Protein AF-A0A2R6LS80-F1 (afdb_monomer_lite)

Radius of gyration: 14.91 Å; chains: 1; bounding box: 40×37×37 Å

pLDDT: mean 74.29, std 16.46, range [33.25, 95.12]

Secondary structure (DSSP, 8-state):
----B--S-HHHHHHTTSSBPTT-EEEEEE-TTS-HHHHHHHHHHHS-EEEEESSS-HHHHHHHHHT-SS-----EEEE--TT--HHHHHHHHHT--TT-EEEEE--S---SSS-EEE--------TTPPP--EEEEEESSSEEEE------

Structure (mmCIF, N/CA/C/O backbone):
data_AF-A0A2R6LS80-F1
#
_entry.id   AF-A0A2R6LS80-F1
#
loop_
_atom_site.group_PDB
_atom_site.id
_atom_site.type_symbol
_atom_site.label_atom_id
_atom_site.label_alt_id
_atom_site.label_comp_id
_atom_site.label_asym_id
_atom_site.label_entity_id
_atom_site.label_seq_id
_atom_site.pdbx_PDB_ins_code
_atom_site.Cartn_x
_atom_site.Cartn_y
_atom_site.Cartn_z
_atom_site.occupancy
_atom_site.B_iso_or_equiv
_atom_site.auth_seq_id
_atom_site.auth_comp_id
_atom_site.auth_asym_id
_atom_site.auth_atom_id
_atom_site.pdbx_PDB_model_num
ATOM 1 N N . MET A 1 1 ? -14.817 -3.090 20.595 1.00 43.75 1 MET A N 1
ATOM 2 C CA . MET A 1 1 ? -14.578 -2.118 19.511 1.00 43.75 1 MET A CA 1
ATOM 3 C C . MET A 1 1 ? -13.451 -2.713 18.707 1.00 43.75 1 MET A C 1
ATOM 5 O O . MET A 1 1 ? -12.434 -3.028 19.305 1.00 43.75 1 MET A O 1
ATOM 9 N N . SER A 1 2 ? -13.687 -3.069 17.450 1.00 52.91 2 SER A N 1
ATOM 10 C CA . SER A 1 2 ? -12.641 -3.707 16.654 1.00 52.91 2 SER A CA 1
ATOM 11 C C . SER A 1 2 ? -11.585 -2.653 16.344 1.00 52.91 2 SER A C 1
ATOM 13 O O . SER A 1 2 ? -11.933 -1.650 15.729 1.00 52.91 2 SER A O 1
ATOM 15 N N . ASP A 1 3 ? -10.342 -2.875 16.778 1.00 76.44 3 ASP A N 1
ATOM 16 C CA . ASP A 1 3 ? -9.150 -2.057 16.482 1.00 76.44 3 ASP A CA 1
ATOM 17 C C . ASP A 1 3 ? -8.799 -2.092 14.978 1.00 76.44 3 ASP A C 1
ATOM 19 O O . ASP A 1 3 ? -7.657 -2.317 14.607 1.00 76.44 3 ASP A O 1
ATOM 23 N N . ARG A 1 4 ? -9.777 -1.972 14.073 1.00 82.88 4 ARG A N 1
ATOM 24 C CA . ARG A 1 4 ? -9.552 -2.035 12.628 1.00 82.88 4 ARG A CA 1
ATOM 25 C C . ARG A 1 4 ? -8.901 -0.751 12.148 1.00 82.88 4 ARG A C 1
ATOM 27 O O . ARG A 1 4 ? -9.248 0.352 12.561 1.00 82.88 4 ARG A O 1
ATOM 34 N N . LEU A 1 5 ? -7.958 -0.935 11.245 1.00 84.69 5 LEU A N 1
ATOM 35 C CA . LEU A 1 5 ? -7.203 0.114 10.611 1.00 84.69 5 LEU A CA 1
ATOM 36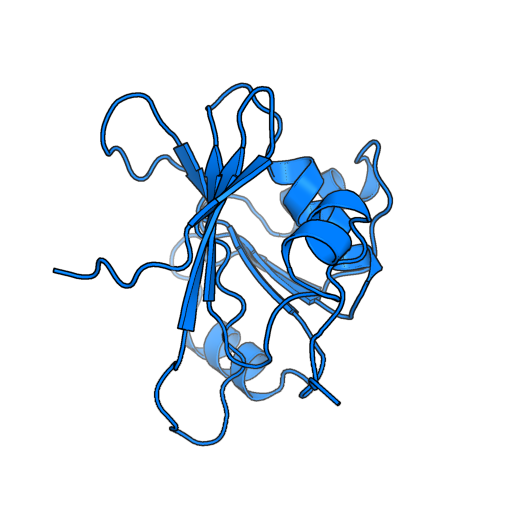 C C . LEU A 1 5 ? -7.917 0.507 9.311 1.00 84.69 5 LEU A C 1
ATOM 38 O O . LEU A 1 5 ? -7.840 -0.269 8.356 1.00 84.69 5 LEU A O 1
ATOM 42 N N . PRO A 1 6 ? -8.577 1.683 9.224 1.00 88.06 6 PRO A N 1
ATOM 43 C CA . PRO A 1 6 ? -9.141 2.163 7.964 1.00 88.06 6 PRO A CA 1
ATOM 44 C C . PRO A 1 6 ? -8.098 2.161 6.852 1.00 88.06 6 PRO A C 1
ATOM 46 O O . PRO A 1 6 ? -6.918 2.438 7.096 1.00 88.06 6 PRO A O 1
ATOM 49 N N . THR A 1 7 ? -8.549 1.815 5.657 1.00 86.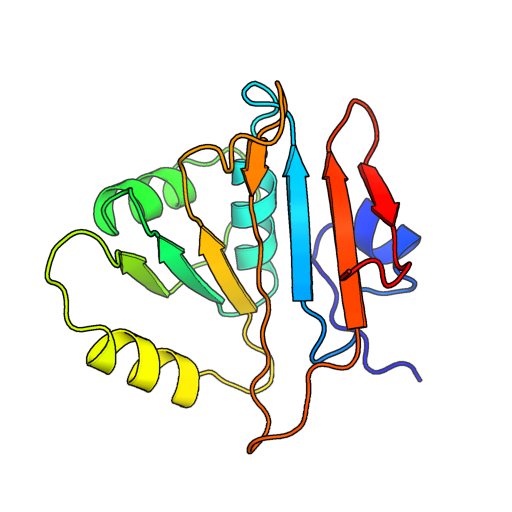00 7 THR A N 1
ATOM 50 C CA . THR A 1 7 ? -7.769 1.814 4.419 1.00 86.00 7 THR A CA 1
ATOM 51 C C . THR A 1 7 ? -7.728 3.203 3.794 1.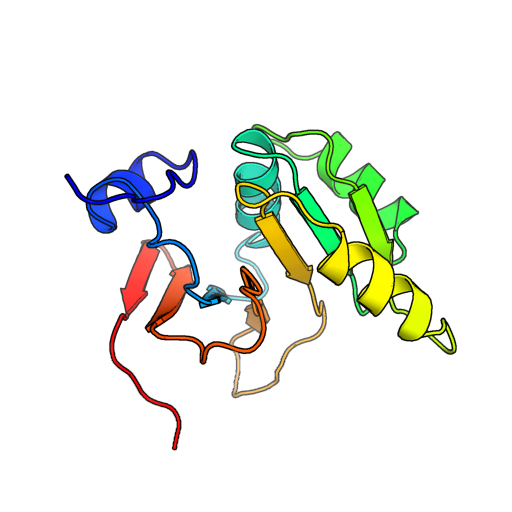00 86.00 7 THR A C 1
ATOM 53 O O . THR A 1 7 ? -6.757 3.522 3.118 1.00 86.00 7 THR A O 1
ATOM 56 N N . GLY A 1 8 ? -8.737 4.039 4.073 1.00 86.44 8 GLY A N 1
ATOM 57 C CA . GLY A 1 8 ? -8.961 5.328 3.410 1.00 86.44 8 GLY A CA 1
ATOM 58 C C . GLY A 1 8 ? -9.774 5.213 2.126 1.00 86.44 8 GLY A C 1
ATOM 59 O O . GLY A 1 8 ? -10.145 6.230 1.554 1.00 86.44 8 GLY A O 1
ATOM 60 N N . ILE A 1 9 ? -10.106 3.987 1.718 1.00 86.62 9 ILE A N 1
ATOM 61 C CA . ILE A 1 9 ? -10.936 3.702 0.557 1.00 86.62 9 ILE A CA 1
ATOM 62 C C . ILE A 1 9 ? -12.321 3.313 1.076 1.00 86.62 9 ILE A C 1
ATOM 64 O O . ILE A 1 9 ? -12.527 2.213 1.594 1.00 86.62 9 ILE A O 1
ATOM 68 N N . ASP A 1 10 ? -13.295 4.211 0.920 1.00 87.50 10 ASP A N 1
ATOM 69 C CA . ASP A 1 10 ? -14.636 4.080 1.509 1.00 87.50 10 ASP A CA 1
ATOM 70 C C . ASP A 1 10 ? -15.309 2.733 1.213 1.00 87.50 10 ASP A C 1
ATOM 72 O O . ASP A 1 10 ? -15.972 2.147 2.076 1.00 87.50 10 ASP A O 1
ATOM 76 N N . VAL A 1 11 ? -15.161 2.226 -0.015 1.00 86.38 11 VAL A N 1
ATOM 77 C CA . VAL A 1 11 ? -15.785 0.959 -0.412 1.00 86.38 11 VAL A CA 1
ATOM 78 C C . VAL A 1 1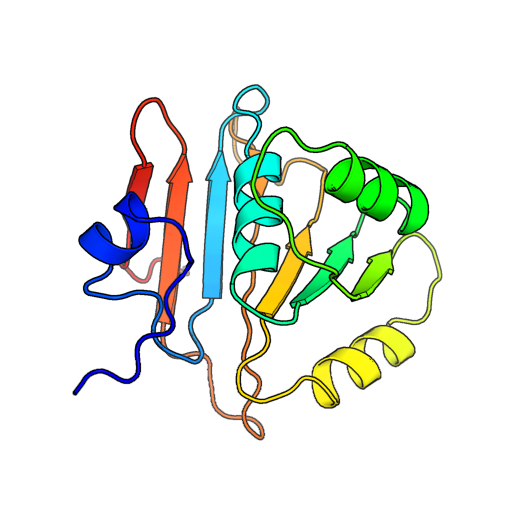1 ? -15.161 -0.229 0.323 1.00 86.38 11 VAL A C 1
ATOM 80 O O . VAL A 1 11 ? -15.888 -1.124 0.759 1.00 86.38 11 VAL A O 1
ATOM 83 N N . LEU A 1 12 ? -13.842 -0.215 0.533 1.00 85.06 12 LEU A N 1
ATOM 84 C CA . LEU A 1 12 ? -13.142 -1.250 1.288 1.00 85.06 12 LEU A CA 1
ATOM 85 C C . LEU A 1 12 ? -13.485 -1.182 2.757 1.00 85.06 12 LEU A C 1
ATOM 87 O O . LEU A 1 12 ? -13.788 -2.209 3.350 1.00 85.06 12 LEU A O 1
ATOM 91 N N . ASP A 1 13 ? -13.471 0.012 3.344 1.00 88.38 13 ASP A N 1
ATOM 92 C CA . ASP A 1 13 ? -13.754 0.166 4.765 1.00 88.38 13 ASP A CA 1
ATOM 93 C C . ASP A 1 13 ? -15.184 -0.284 5.077 1.00 88.38 13 ASP A C 1
ATOM 95 O O . ASP A 1 13 ? -15.418 -0.935 6.095 1.00 88.38 13 ASP A O 1
ATOM 99 N N . ARG A 1 14 ? -16.136 -0.074 4.162 1.00 89.31 14 ARG A N 1
ATOM 100 C CA . ARG A 1 14 ? -17.481 -0.660 4.268 1.00 89.31 14 ARG A CA 1
ATOM 101 C C . ARG A 1 14 ? -17.466 -2.185 4.181 1.00 89.31 14 ARG A C 1
ATOM 103 O O . ARG A 1 14 ? -18.080 -2.831 5.030 1.00 89.31 14 ARG A O 1
ATOM 110 N N . LYS A 1 15 ? -16.771 -2.764 3.193 1.00 87.25 15 LYS A N 1
ATOM 111 C CA . LYS A 1 15 ? -16.692 -4.227 3.008 1.00 87.25 15 LYS A CA 1
ATOM 112 C C . LYS A 1 15 ? -15.901 -4.932 4.124 1.00 87.25 15 LYS A C 1
ATOM 114 O O . LYS A 1 15 ? -16.191 -6.079 4.439 1.00 87.25 15 LYS A O 1
ATOM 119 N N . LEU A 1 16 ? -14.957 -4.241 4.762 1.00 86.31 16 LEU A N 1
ATOM 120 C CA . LEU A 1 16 ? -14.083 -4.747 5.826 1.00 86.31 16 LEU A CA 1
ATOM 121 C C . LEU A 1 16 ? -14.529 -4.318 7.233 1.00 86.31 16 LEU A C 1
ATOM 123 O O . LEU A 1 16 ? -13.746 -4.406 8.178 1.00 86.31 16 LEU A O 1
ATOM 127 N N . ASN A 1 17 ? -15.767 -3.845 7.406 1.00 88.19 17 ASN A N 1
ATOM 128 C CA . ASN A 1 17 ? -16.317 -3.442 8.707 1.00 88.19 17 ASN A CA 1
ATOM 129 C C . ASN A 1 17 ? -15.455 -2.402 9.460 1.00 88.19 17 ASN A C 1
ATOM 131 O O . ASN A 1 17 ? -15.256 -2.512 10.671 1.00 88.19 17 ASN A O 1
ATOM 135 N N . GLY A 1 18 ? -14.952 -1.393 8.752 1.00 87.31 18 GLY A N 1
ATOM 136 C CA . GLY A 1 18 ? -14.140 -0.294 9.286 1.00 87.31 18 GLY A CA 1
ATOM 137 C C . GLY A 1 18 ? -12.639 -0.412 9.011 1.00 87.31 18 GLY A C 1
ATOM 138 O O . GLY A 1 18 ? -11.874 0.381 9.551 1.00 87.31 18 GLY A O 1
ATOM 139 N N . GLY A 1 19 ? -12.216 -1.392 8.206 1.00 87.69 19 GLY A N 1
ATOM 140 C CA . GLY A 1 19 ? -10.844 -1.507 7.710 1.00 87.69 19 GLY A CA 1
ATOM 141 C C . GLY A 1 19 ? -10.154 -2.826 8.057 1.00 87.69 19 GLY A C 1
ATOM 142 O O . GLY A 1 19 ? -10.780 -3.812 8.452 1.00 87.69 19 GLY A O 1
ATOM 143 N N . ILE A 1 20 ? -8.837 -2.858 7.903 1.00 84.19 20 ILE A N 1
ATOM 144 C CA . ILE A 1 20 ? -8.020 -4.068 8.014 1.00 84.19 20 ILE A CA 1
ATOM 145 C C . ILE A 1 20 ? -7.681 -4.346 9.489 1.00 84.19 20 ILE A C 1
ATOM 147 O O . ILE A 1 20 ? -7.253 -3.436 10.200 1.00 84.19 20 ILE A O 1
ATOM 151 N N . PRO A 1 21 ? -7.831 -5.582 9.998 1.00 81.75 21 PRO A N 1
ATOM 152 C CA . PRO A 1 21 ? -7.349 -5.925 11.332 1.00 81.75 21 PRO A CA 1
ATOM 153 C C . PRO A 1 21 ? -5.821 -5.735 11.437 1.00 81.75 21 PRO A C 1
ATOM 155 O O . PRO A 1 21 ? -5.092 -6.174 10.543 1.00 81.75 21 PRO A O 1
ATOM 158 N N . PRO A 1 22 ? -5.298 -5.132 12.517 1.00 77.12 22 PRO A N 1
ATOM 159 C CA . PRO A 1 22 ? -3.864 -4.991 12.729 1.00 77.12 22 PRO A CA 1
ATOM 160 C C . PRO A 1 22 ? -3.161 -6.349 12.669 1.00 77.12 22 PRO A C 1
ATOM 162 O O . PRO A 1 22 ? -3.597 -7.301 13.312 1.00 77.12 22 PRO A O 1
ATOM 165 N N . GLY A 1 23 ? -2.052 -6.429 11.931 1.00 72.69 23 GLY A N 1
ATOM 166 C CA . GLY A 1 23 ? -1.294 -7.676 11.762 1.00 72.69 23 GLY A CA 1
ATOM 167 C C . GLY A 1 23 ? -1.752 -8.566 10.604 1.00 72.69 23 GLY A C 1
ATOM 168 O O . GLY A 1 23 ? -1.154 -9.624 10.412 1.00 72.69 23 GLY A O 1
ATOM 169 N N . SER A 1 24 ? -2.752 -8.142 9.825 1.00 75.25 24 SER A N 1
ATOM 170 C CA . SER A 1 24 ? -3.162 -8.855 8.608 1.00 75.25 24 SER A CA 1
ATOM 171 C C . SER A 1 24 ? -2.170 -8.651 7.461 1.00 75.25 24 SER A C 1
ATOM 173 O O . SER A 1 24 ? -1.611 -7.567 7.305 1.00 75.25 24 SER A O 1
ATOM 175 N N . ILE A 1 25 ? -2.013 -9.661 6.607 1.00 76.94 25 ILE A N 1
ATOM 176 C CA . ILE A 1 25 ? -1.437 -9.502 5.260 1.00 76.94 25 ILE A CA 1
ATOM 177 C C . ILE A 1 25 ? -2.591 -9.306 4.289 1.00 76.94 25 ILE A C 1
ATOM 179 O O . ILE A 1 25 ? -3.601 -9.996 4.417 1.00 76.94 25 ILE A O 1
ATOM 183 N N . VAL A 1 26 ? -2.443 -8.412 3.312 1.00 79.69 26 VAL A N 1
ATOM 184 C CA . VAL A 1 26 ? -3.509 -8.133 2.350 1.00 79.69 26 VAL A CA 1
ATOM 185 C C . VAL A 1 26 ? -3.014 -8.271 0.920 1.00 79.69 26 VAL A C 1
ATOM 187 O O . VAL A 1 26 ? -2.569 -7.285 0.365 1.00 79.69 26 VAL A O 1
ATOM 190 N N . ALA A 1 27 ? -3.102 -9.442 0.297 1.00 80.31 27 ALA A N 1
ATOM 191 C CA . ALA A 1 27 ? -2.672 -9.602 -1.094 1.00 80.31 27 ALA A CA 1
ATOM 192 C C . ALA A 1 27 ? -3.648 -8.901 -2.058 1.00 80.31 27 ALA A C 1
ATOM 194 O O . ALA A 1 27 ? -4.849 -9.144 -1.987 1.00 80.31 27 ALA A O 1
ATOM 195 N N . LEU A 1 28 ? -3.152 -8.063 -2.973 1.00 79.75 28 LEU A N 1
ATOM 196 C CA . LEU A 1 28 ? -3.945 -7.335 -3.968 1.00 79.75 28 LEU A CA 1
ATOM 197 C C . LEU A 1 28 ? -3.784 -7.974 -5.356 1.00 79.75 28 LEU A C 1
ATOM 199 O O . LEU A 1 28 ? -2.806 -7.770 -6.061 1.00 79.75 28 LEU A O 1
ATOM 203 N N . CYS A 1 29 ? -4.756 -8.752 -5.795 1.00 77.56 29 CYS A N 1
ATOM 204 C CA . CYS A 1 29 ? -4.686 -9.479 -7.060 1.00 77.56 29 CYS A CA 1
ATOM 205 C C . CYS A 1 29 ? -5.472 -8.726 -8.127 1.00 77.56 29 CYS A C 1
ATOM 207 O O . CYS A 1 29 ? -6.641 -8.417 -7.912 1.00 77.56 29 CYS A O 1
ATOM 209 N N . ALA A 1 30 ? -4.872 -8.449 -9.280 1.00 75.69 30 ALA A N 1
ATOM 210 C CA . ALA A 1 30 ? -5.483 -7.588 -10.282 1.00 75.69 30 ALA A CA 1
ATOM 211 C C . ALA A 1 30 ? -5.095 -7.982 -11.715 1.00 75.69 30 ALA A C 1
ATOM 213 O O . ALA A 1 30 ? -4.149 -8.727 -11.951 1.00 75.69 30 ALA A O 1
ATOM 214 N N . GLN A 1 31 ? -5.832 -7.509 -12.712 1.00 69.25 31 GLN A N 1
ATOM 215 C CA . GLN A 1 31 ? -5.447 -7.742 -14.107 1.00 69.25 31 GLN A CA 1
ATOM 216 C C . GLN A 1 31 ? -4.328 -6.773 -14.529 1.00 69.25 31 GLN A C 1
ATOM 218 O O . GLN A 1 31 ? -4.283 -5.653 -14.021 1.00 69.25 31 GLN A O 1
ATOM 223 N N . PRO A 1 32 ? -3.468 -7.129 -15.507 1.00 64.56 32 PRO A N 1
ATOM 224 C CA . PRO A 1 32 ? -2.373 -6.257 -15.951 1.00 64.56 32 PRO A CA 1
ATOM 225 C C . PRO A 1 32 ? -2.799 -4.837 -16.325 1.00 64.56 32 PRO A C 1
ATOM 227 O O . PRO A 1 32 ? -2.073 -3.874 -16.103 1.00 64.56 32 PRO A O 1
ATOM 230 N N . ALA A 1 33 ? -3.996 -4.714 -16.894 1.00 66.75 33 ALA A N 1
ATOM 231 C CA . ALA A 1 33 ? -4.531 -3.460 -17.399 1.00 66.75 33 ALA A CA 1
ATOM 232 C C . ALA A 1 33 ? -5.313 -2.643 -16.352 1.00 66.75 33 ALA A C 1
ATOM 234 O O . ALA A 1 33 ? -5.772 -1.549 -16.669 1.00 66.75 33 ALA A O 1
ATOM 235 N N . SER A 1 34 ? -5.501 -3.140 -15.124 1.00 66.88 34 SER A N 1
ATOM 236 C CA . SER A 1 34 ? -6.488 -2.583 -14.186 1.00 66.88 34 SER A CA 1
ATOM 237 C C . SER A 1 34 ? -5.989 -1.405 -13.337 1.00 66.88 34 SER A C 1
ATOM 239 O O . SER A 1 34 ? -6.649 -1.057 -12.362 1.00 66.88 34 SER A O 1
ATOM 241 N N . GLN A 1 35 ? -4.824 -0.819 -13.648 1.00 77.12 35 GLN A N 1
ATOM 242 C CA . GLN A 1 35 ? -4.202 0.280 -12.882 1.00 77.12 35 GLN A CA 1
ATOM 243 C C . GLN A 1 35 ? -4.203 0.052 -11.354 1.00 77.12 35 GLN A C 1
ATOM 245 O O . GLN A 1 35 ? -4.399 0.973 -10.564 1.00 77.12 35 GLN A O 1
ATOM 250 N N . ALA A 1 36 ? -3.972 -1.191 -10.919 1.00 78.25 36 ALA A N 1
ATOM 251 C CA . ALA A 1 36 ? -4.025 -1.583 -9.507 1.00 78.25 36 ALA A CA 1
ATOM 252 C C . ALA A 1 36 ? -3.027 -0.828 -8.613 1.00 78.25 36 ALA A C 1
ATOM 254 O O . ALA A 1 36 ? -3.192 -0.770 -7.398 1.00 78.25 36 ALA A O 1
ATOM 255 N N . GLU A 1 37 ? -1.994 -0.237 -9.207 1.00 80.06 37 GLU A N 1
ATOM 256 C CA . GLU A 1 37 ? -1.028 0.609 -8.511 1.00 80.06 37 GLU A CA 1
ATOM 257 C C . GLU A 1 37 ? -1.651 1.885 -7.932 1.00 80.06 37 GLU A C 1
ATOM 259 O O . GLU A 1 37 ? -1.272 2.271 -6.830 1.00 80.06 37 GLU A O 1
ATOM 264 N N . LEU A 1 38 ? -2.679 2.469 -8.568 1.00 86.19 38 LEU A N 1
ATOM 265 C CA . LEU A 1 38 ? -3.390 3.628 -8.009 1.00 86.19 38 LEU A CA 1
ATOM 266 C C . LEU A 1 38 ? -4.003 3.303 -6.645 1.00 86.19 38 LEU A C 1
ATOM 268 O O . LEU A 1 38 ? -3.960 4.112 -5.725 1.00 86.19 38 LEU A O 1
ATOM 272 N N . PHE A 1 39 ? -4.501 2.082 -6.485 1.00 85.00 39 PHE A N 1
ATOM 273 C CA . PHE A 1 39 ? -5.036 1.613 -5.217 1.00 85.00 39 PHE A CA 1
ATOM 274 C C . PHE A 1 39 ? -3.947 1.503 -4.141 1.00 85.00 39 PHE A C 1
ATOM 276 O O . PHE A 1 39 ? -4.163 1.890 -2.995 1.00 85.00 39 PHE A O 1
ATOM 283 N N . LEU A 1 40 ? -2.752 1.015 -4.500 1.00 85.81 40 LEU A N 1
ATOM 284 C CA . LEU A 1 40 ? -1.606 0.973 -3.584 1.00 85.81 40 LEU A CA 1
ATOM 285 C C . LEU A 1 40 ? -1.159 2.380 -3.180 1.00 85.81 40 LEU A C 1
ATOM 287 O O . LEU A 1 40 ? -0.814 2.601 -2.020 1.00 85.81 40 LEU A O 1
ATOM 291 N N . TYR A 1 41 ? -1.184 3.326 -4.118 1.00 90.31 41 TYR A N 1
ATOM 292 C CA . TYR A 1 41 ? -0.827 4.718 -3.861 1.00 90.31 41 TYR A CA 1
ATOM 293 C C . TYR A 1 41 ? -1.850 5.394 -2.951 1.00 90.31 41 TYR A C 1
ATOM 295 O O . TYR A 1 41 ? -1.460 6.115 -2.035 1.00 90.31 41 TYR A O 1
ATOM 303 N N . GLU A 1 42 ? -3.136 5.091 -3.109 1.00 90.19 42 GLU A N 1
ATOM 304 C CA . GLU A 1 42 ? -4.189 5.649 -2.263 1.00 90.19 42 GLU A CA 1
ATOM 305 C C . GLU A 1 42 ? -4.064 5.224 -0.794 1.00 90.19 42 GLU A C 1
ATOM 307 O O . GLU A 1 42 ? -4.196 6.043 0.117 1.00 90.19 42 GLU A O 1
ATOM 312 N N . LEU A 1 43 ? -3.661 3.974 -0.538 1.00 88.31 43 LEU A N 1
ATOM 313 C CA . LEU A 1 43 ? -3.385 3.492 0.822 1.00 88.31 43 LEU A CA 1
ATOM 314 C C . LEU A 1 43 ? -2.288 4.298 1.542 1.00 88.31 43 LEU A C 1
ATOM 316 O O . LEU A 1 43 ? -2.237 4.300 2.778 1.00 88.31 43 LEU A O 1
ATOM 320 N N . THR A 1 44 ? -1.409 4.981 0.798 1.00 91.19 44 THR A N 1
ATOM 321 C CA . THR A 1 44 ? -0.352 5.823 1.379 1.00 91.19 44 THR A CA 1
ATOM 322 C C . THR A 1 44 ? -0.894 7.117 1.987 1.00 91.19 44 THR A C 1
ATOM 324 O O . THR A 1 44 ? -0.275 7.647 2.908 1.00 91.19 44 THR A O 1
ATOM 327 N N . ALA A 1 45 ? -2.058 7.604 1.539 1.00 91.81 45 ALA A N 1
ATOM 328 C CA . ALA A 1 45 ? -2.667 8.829 2.061 1.00 91.81 45 ALA A CA 1
ATOM 329 C C . ALA A 1 45 ? -3.178 8.660 3.496 1.00 91.81 45 ALA A C 1
ATOM 331 O O . ALA A 1 45 ? -3.201 9.606 4.282 1.00 91.81 45 ALA A O 1
ATOM 332 N N . THR A 1 46 ? -3.575 7.441 3.854 1.00 88.62 46 THR A N 1
ATOM 333 C CA . THR A 1 46 ? -4.237 7.166 5.131 1.00 88.62 46 THR A CA 1
ATOM 334 C C . THR A 1 46 ? -3.253 7.114 6.289 1.00 88.62 46 THR A C 1
ATOM 336 O O . THR A 1 46 ? -3.590 7.524 7.401 1.00 88.62 46 THR A O 1
ATOM 339 N N . ARG A 1 47 ? -2.045 6.580 6.063 1.00 86.94 47 ARG A N 1
ATOM 340 C CA . ARG A 1 47 ? -1.025 6.392 7.105 1.00 86.94 47 ARG A CA 1
ATOM 341 C C . ARG A 1 47 ? 0.386 6.465 6.547 1.00 86.94 47 ARG A C 1
ATOM 343 O O . ARG A 1 47 ? 0.639 6.079 5.410 1.00 86.94 47 ARG A O 1
ATOM 350 N N . GLY A 1 48 ? 1.330 6.848 7.410 1.00 89.19 48 GLY A N 1
ATOM 351 C CA . GLY A 1 48 ? 2.756 6.779 7.092 1.00 89.19 48 GLY A CA 1
ATOM 352 C C . GLY A 1 48 ? 3.126 5.381 6.597 1.00 89.19 48 GLY A C 1
ATOM 353 O O . GLY A 1 48 ? 2.796 4.388 7.246 1.00 89.19 48 GLY A O 1
ATOM 354 N N . THR A 1 49 ? 3.772 5.310 5.439 1.00 90.75 49 THR A N 1
ATOM 355 C CA . THR A 1 49 ? 3.956 4.062 4.695 1.00 90.75 49 THR A CA 1
ATOM 356 C C . THR A 1 49 ? 5.423 3.880 4.314 1.00 90.75 49 THR A C 1
ATOM 358 O O . THR A 1 49 ? 6.060 4.819 3.841 1.00 90.75 49 THR A O 1
ATOM 361 N N . LEU A 1 50 ? 5.960 2.673 4.505 1.00 91.12 50 LEU A N 1
ATOM 362 C CA . LEU A 1 50 ? 7.189 2.223 3.847 1.00 91.12 50 LEU A CA 1
ATOM 363 C C . LEU A 1 50 ? 6.796 1.461 2.582 1.00 91.12 50 LEU A C 1
ATOM 365 O O . LEU A 1 50 ? 6.115 0.442 2.673 1.00 91.12 50 LEU A O 1
ATOM 369 N N . TYR A 1 51 ? 7.216 1.952 1.422 1.00 90.38 51 TYR A N 1
ATOM 370 C CA . TYR A 1 51 ? 6.938 1.338 0.127 1.00 90.38 51 TYR A CA 1
ATOM 371 C C . TYR A 1 51 ? 8.210 0.667 -0.390 1.00 90.38 51 TYR A C 1
ATOM 373 O O . TYR A 1 51 ? 9.197 1.342 -0.681 1.00 90.38 51 TYR A O 1
ATOM 381 N N . LEU A 1 52 ? 8.200 -0.659 -0.477 1.00 88.38 52 LEU A N 1
ATOM 382 C CA . LEU A 1 52 ? 9.306 -1.463 -0.979 1.00 88.38 52 LEU A CA 1
ATOM 383 C C . LEU A 1 52 ? 9.013 -1.898 -2.409 1.00 88.38 52 LEU A C 1
ATOM 385 O O . LEU A 1 52 ? 8.136 -2.722 -2.630 1.00 88.38 52 LEU A O 1
ATOM 389 N N . SER A 1 53 ? 9.765 -1.374 -3.366 1.00 86.50 53 SER A N 1
ATOM 390 C CA . SER A 1 53 ? 9.692 -1.779 -4.769 1.00 86.50 53 SER A CA 1
ATOM 391 C C . SER A 1 53 ? 10.739 -2.850 -5.060 1.00 86.50 53 SER A C 1
ATOM 393 O O . SER A 1 53 ? 11.900 -2.666 -4.709 1.00 86.50 53 SER A O 1
ATOM 395 N N . LEU A 1 54 ? 10.374 -3.972 -5.681 1.00 81.88 54 LEU A N 1
ATOM 396 C CA . LEU A 1 54 ? 11.345 -5.042 -5.963 1.00 81.88 54 LEU A CA 1
ATOM 397 C C . LEU A 1 54 ? 12.003 -4.914 -7.337 1.00 81.88 54 LEU A C 1
ATOM 399 O O . LEU A 1 54 ? 13.160 -5.301 -7.480 1.00 81.88 54 LEU A O 1
ATOM 403 N N . ASN A 1 55 ? 11.303 -4.322 -8.308 1.00 79.56 55 ASN A N 1
ATOM 404 C CA . ASN A 1 55 ? 11.754 -4.272 -9.703 1.00 79.56 55 ASN A CA 1
ATOM 405 C C . ASN A 1 55 ? 11.921 -2.850 -10.257 1.00 79.56 55 ASN A C 1
ATOM 407 O O . ASN A 1 55 ? 12.660 -2.642 -11.218 1.00 79.56 55 ASN A O 1
ATOM 411 N N . ARG A 1 56 ? 11.263 -1.852 -9.655 1.00 84.25 56 ARG A N 1
ATOM 412 C CA . ARG A 1 56 ? 11.347 -0.439 -10.066 1.00 84.25 56 ARG A CA 1
ATOM 413 C C . ARG A 1 56 ? 12.233 0.340 -9.097 1.00 84.25 56 ARG A C 1
ATOM 415 O O . ARG A 1 56 ? 12.216 0.057 -7.902 1.00 84.25 56 ARG A O 1
ATOM 422 N N . THR A 1 57 ? 12.979 1.330 -9.581 1.00 89.06 57 THR A N 1
ATOM 423 C CA . THR A 1 57 ? 13.799 2.185 -8.706 1.00 89.06 57 THR A CA 1
ATOM 424 C C . THR A 1 57 ? 12.921 3.028 -7.782 1.00 89.06 57 THR A C 1
ATOM 426 O O . THR A 1 57 ? 11.789 3.373 -8.131 1.00 89.06 57 THR A O 1
ATOM 429 N N . GLY A 1 58 ? 13.444 3.400 -6.610 1.00 89.62 58 GLY A N 1
ATOM 430 C CA . GLY A 1 58 ? 12.696 4.219 -5.660 1.00 89.62 58 GLY A CA 1
ATOM 431 C C . GLY A 1 58 ? 12.287 5.568 -6.253 1.00 89.62 58 GLY A C 1
ATOM 432 O O . GLY A 1 58 ? 11.154 5.988 -6.067 1.00 89.62 58 GLY A O 1
ATOM 433 N N . GLU A 1 59 ? 13.166 6.198 -7.039 1.00 91.50 59 GLU A N 1
ATOM 434 C CA . GLU A 1 59 ? 12.880 7.469 -7.722 1.00 91.50 59 GLU A CA 1
ATOM 435 C C . GLU A 1 59 ? 11.720 7.346 -8.720 1.00 91.50 59 GLU A C 1
ATOM 437 O O . GLU A 1 59 ? 10.830 8.195 -8.739 1.00 91.50 59 GLU A O 1
ATOM 442 N N . PHE A 1 60 ? 11.686 6.266 -9.509 1.00 91.38 60 PHE A N 1
ATOM 443 C CA . PHE A 1 60 ? 10.597 6.025 -10.454 1.00 91.38 60 PHE A CA 1
ATOM 444 C C . PHE A 1 60 ? 9.257 5.866 -9.731 1.00 91.38 60 PHE A C 1
ATOM 446 O O . PHE A 1 60 ? 8.250 6.442 -10.146 1.00 91.38 60 PHE A O 1
ATOM 453 N N . VAL A 1 61 ? 9.244 5.094 -8.642 1.00 91.50 61 VAL A N 1
ATOM 454 C CA . VAL A 1 61 ? 8.031 4.857 -7.853 1.00 91.50 61 VAL A CA 1
ATOM 455 C C . VAL A 1 61 ? 7.578 6.130 -7.143 1.00 91.50 61 VAL A C 1
ATOM 457 O O . VAL A 1 61 ? 6.402 6.459 -7.231 1.00 91.50 61 VAL A O 1
ATOM 460 N N . SER A 1 62 ? 8.488 6.888 -6.523 1.00 94.44 62 SER A N 1
ATOM 461 C CA . SER A 1 62 ? 8.169 8.197 -5.935 1.00 94.44 62 SER A CA 1
ATOM 462 C C . SER A 1 62 ? 7.538 9.133 -6.963 1.00 94.44 62 SER A C 1
ATOM 464 O O . SER A 1 62 ? 6.444 9.634 -6.736 1.00 94.44 62 SER A O 1
ATOM 466 N N . ASN A 1 63 ? 8.152 9.275 -8.141 1.00 95.12 63 ASN A N 1
ATOM 467 C CA . ASN A 1 63 ? 7.592 10.105 -9.204 1.00 95.12 63 ASN A CA 1
ATOM 468 C C . ASN A 1 63 ? 6.222 9.591 -9.687 1.00 95.12 63 ASN A C 1
ATOM 470 O O . ASN A 1 63 ? 5.355 10.383 -10.039 1.00 95.12 63 ASN A O 1
ATOM 474 N N . SER A 1 64 ? 5.997 8.275 -9.700 1.00 92.25 64 SER A N 1
ATOM 475 C CA . SER A 1 64 ? 4.695 7.702 -10.071 1.00 92.25 64 SER A CA 1
ATOM 476 C C . SER A 1 64 ? 3.609 8.033 -9.042 1.00 92.25 64 SER A C 1
ATOM 478 O O . SER A 1 64 ? 2.496 8.372 -9.428 1.00 92.25 64 SER A O 1
ATOM 480 N N . ILE A 1 65 ? 3.943 7.993 -7.747 1.00 93.56 65 ILE A N 1
ATOM 481 C CA . ILE A 1 65 ? 3.044 8.366 -6.643 1.00 93.56 65 ILE A CA 1
ATOM 482 C C . ILE A 1 65 ? 2.716 9.865 -6.689 1.00 93.56 65 ILE A C 1
ATOM 484 O O . ILE A 1 65 ? 1.553 10.237 -6.547 1.00 93.56 65 ILE A O 1
ATOM 488 N N . ASP A 1 66 ? 3.714 10.715 -6.939 1.00 94.69 66 ASP A N 1
ATOM 489 C CA . ASP A 1 66 ? 3.548 12.174 -6.995 1.00 94.69 66 ASP A CA 1
ATOM 490 C C . ASP A 1 66 ? 2.661 12.632 -8.165 1.00 94.69 66 ASP A C 1
ATOM 492 O O . ASP A 1 66 ? 1.978 13.652 -8.072 1.00 94.69 66 ASP A O 1
ATOM 496 N N . ASN A 1 67 ? 2.669 11.886 -9.275 1.00 94.44 67 ASN A N 1
ATOM 497 C CA . ASN A 1 67 ? 1.876 12.190 -10.471 1.00 94.44 67 ASN A CA 1
ATOM 498 C C . ASN A 1 67 ? 0.572 11.377 -10.561 1.00 94.44 67 ASN A C 1
ATOM 500 O O . ASN A 1 67 ? -0.121 11.457 -11.576 1.00 94.44 67 ASN A O 1
ATOM 504 N N . ALA A 1 68 ? 0.242 10.576 -9.545 1.00 92.31 68 ALA A N 1
ATOM 505 C CA . ALA A 1 68 ? -0.933 9.718 -9.573 1.00 92.31 68 ALA A CA 1
ATOM 506 C C . ALA A 1 68 ? -2.235 10.533 -9.524 1.00 92.31 68 ALA A C 1
ATOM 508 O O . ALA A 1 68 ? -2.381 11.462 -8.732 1.00 92.31 68 ALA A O 1
ATOM 509 N N . GLU A 1 69 ? -3.236 10.130 -10.309 1.00 91.44 69 GLU A N 1
ATOM 510 C CA . GLU A 1 69 ? -4.579 10.729 -10.291 1.00 91.44 69 GLU A CA 1
ATOM 511 C C . GLU A 1 69 ? -5.448 10.175 -9.135 1.00 91.44 69 GLU A C 1
ATOM 513 O O . GLU A 1 69 ? -6.612 9.826 -9.319 1.00 91.44 69 GLU A O 1
ATOM 518 N N . THR A 1 70 ? -4.881 10.066 -7.928 1.00 89.12 70 THR A N 1
ATOM 519 C CA . THR A 1 70 ? -5.572 9.646 -6.695 1.00 89.12 70 THR A CA 1
ATOM 520 C C . THR A 1 70 ? -5.034 10.409 -5.479 1.00 89.12 70 THR A C 1
ATOM 522 O O . THR A 1 70 ? -4.029 11.111 -5.567 1.00 89.12 70 THR A O 1
ATOM 525 N N . SER A 1 71 ? -5.701 10.301 -4.329 1.00 91.00 71 SER A N 1
ATOM 526 C CA . SER A 1 71 ? -5.197 10.872 -3.079 1.00 91.00 71 SER A CA 1
ATOM 527 C C . SER A 1 71 ? -3.975 10.087 -2.615 1.00 91.00 71 SER A C 1
ATOM 529 O O . SER A 1 71 ? -4.116 8.932 -2.242 1.00 91.00 71 SER A O 1
ATOM 531 N N . THR A 1 72 ? -2.793 10.697 -2.574 1.00 93.50 72 THR A N 1
ATOM 532 C CA . THR A 1 72 ? -1.557 10.049 -2.105 1.00 93.50 72 THR A CA 1
ATOM 533 C C . THR A 1 72 ? -1.001 10.725 -0.852 1.00 93.50 72 THR A C 1
ATOM 535 O O . THR A 1 72 ? -1.358 11.855 -0.512 1.00 93.50 72 THR A O 1
ATOM 538 N N . GLY A 1 73 ? -0.182 9.989 -0.099 1.00 92.38 73 GLY A N 1
ATOM 539 C CA . GLY A 1 73 ? 0.601 10.515 1.020 1.00 92.38 73 GLY A CA 1
ATOM 540 C C . GLY A 1 73 ? 2.061 10.737 0.626 1.00 92.38 73 GLY A C 1
ATOM 541 O O . GLY A 1 73 ? 2.401 10.741 -0.550 1.00 92.38 73 GLY A O 1
ATOM 542 N N . ASP A 1 74 ? 2.935 10.858 1.627 1.00 93.75 74 ASP A N 1
ATOM 543 C CA . ASP A 1 74 ? 4.393 10.955 1.446 1.00 93.75 74 ASP A CA 1
ATOM 544 C C . ASP A 1 74 ? 5.079 9.689 2.003 1.00 93.75 74 ASP A C 1
ATOM 546 O O . ASP A 1 74 ? 5.526 9.660 3.159 1.00 93.75 74 ASP A O 1
ATOM 550 N N . PRO A 1 75 ? 5.053 8.564 1.263 1.00 93.44 75 PRO A N 1
ATOM 551 C CA . PRO A 1 75 ? 5.647 7.322 1.723 1.00 93.44 75 PRO A CA 1
ATOM 552 C C . PRO A 1 75 ? 7.174 7.371 1.649 1.00 93.44 75 PRO A C 1
ATOM 554 O O . PRO A 1 75 ? 7.780 7.886 0.714 1.00 93.44 75 PRO A O 1
ATOM 557 N N . THR A 1 76 ? 7.829 6.698 2.592 1.00 92.69 76 THR A N 1
ATOM 558 C CA . THR A 1 76 ? 9.250 6.382 2.436 1.00 92.69 76 THR A CA 1
ATOM 559 C C . THR A 1 76 ? 9.390 5.275 1.396 1.00 92.69 76 THR A C 1
ATOM 561 O O . THR A 1 76 ? 9.082 4.122 1.684 1.00 92.69 76 THR A O 1
ATOM 564 N N . VAL A 1 77 ? 9.861 5.606 0.195 1.00 91.88 77 VAL A N 1
ATOM 565 C CA . VAL A 1 77 ? 10.052 4.635 -0.894 1.00 91.88 77 VAL A CA 1
ATOM 566 C C . VAL A 1 77 ? 11.477 4.079 -0.887 1.00 91.88 77 VAL A C 1
ATOM 568 O O . VAL A 1 77 ? 12.453 4.822 -0.747 1.00 91.88 77 VAL A O 1
ATOM 571 N N . ARG A 1 78 ? 11.622 2.761 -1.030 1.00 89.50 78 ARG A N 1
ATOM 572 C CA . ARG A 1 78 ? 12.908 2.073 -1.202 1.00 89.50 78 ARG A CA 1
ATOM 573 C C . ARG A 1 78 ? 12.775 1.010 -2.271 1.00 89.50 78 ARG A C 1
ATOM 575 O O . ARG A 1 78 ? 11.838 0.222 -2.229 1.00 89.50 78 ARG A O 1
ATOM 582 N N . ASP A 1 79 ? 13.726 0.951 -3.186 1.00 87.00 79 ASP A N 1
ATOM 583 C CA . ASP A 1 79 ? 13.855 -0.197 -4.064 1.00 87.00 79 ASP A CA 1
ATOM 584 C C . ASP A 1 79 ? 14.806 -1.248 -3.482 1.00 87.00 79 ASP A C 1
ATOM 586 O O . ASP A 1 79 ? 15.770 -0.936 -2.782 1.00 87.00 79 ASP A O 1
ATOM 590 N N . VAL A 1 80 ? 14.488 -2.509 -3.748 1.00 80.50 80 VAL A N 1
ATOM 591 C CA . VAL A 1 80 ? 15.259 -3.700 -3.373 1.00 80.50 80 VAL A CA 1
ATOM 592 C C . VAL A 1 80 ? 15.812 -4.352 -4.649 1.00 80.50 80 VAL A C 1
ATOM 594 O O . VAL A 1 80 ? 15.979 -5.566 -4.730 1.00 80.50 80 VAL A O 1
ATOM 597 N N . THR A 1 81 ? 16.074 -3.536 -5.675 1.00 67.88 81 THR A N 1
ATOM 598 C CA . THR A 1 81 ? 16.590 -4.005 -6.962 1.00 67.88 81 THR A CA 1
ATOM 599 C C . THR A 1 81 ? 18.086 -4.353 -6.854 1.00 67.88 81 THR A C 1
ATOM 601 O O . THR A 1 81 ? 18.864 -3.659 -6.196 1.00 67.88 81 THR A O 1
ATOM 604 N N . GLY A 1 82 ? 18.522 -5.441 -7.500 1.00 64.44 82 GLY A N 1
ATOM 605 C CA . GLY A 1 82 ? 19.947 -5.795 -7.634 1.00 64.44 82 GLY A CA 1
ATOM 606 C C . GLY A 1 82 ? 20.617 -6.385 -6.378 1.00 64.44 82 GLY A C 1
ATOM 607 O O . GLY A 1 82 ? 20.042 -7.222 -5.691 1.00 64.44 82 GLY A O 1
ATOM 608 N N . GLU A 1 83 ? 21.868 -5.987 -6.100 1.00 53.53 83 GLU A N 1
ATOM 609 C CA . GLU A 1 83 ? 22.680 -6.449 -4.948 1.00 53.53 83 GLU A CA 1
ATOM 610 C C . GLU A 1 83 ? 22.467 -5.609 -3.668 1.00 53.53 83 GLU A C 1
ATOM 612 O O . GLU A 1 83 ? 23.269 -5.669 -2.730 1.00 53.53 83 GLU A O 1
ATOM 617 N N . ALA A 1 84 ? 21.420 -4.778 -3.620 1.00 57.25 84 ALA A N 1
ATOM 618 C CA . ALA A 1 84 ? 21.149 -3.924 -2.470 1.00 57.25 84 ALA A CA 1
ATOM 619 C C . ALA A 1 84 ? 20.996 -4.775 -1.188 1.00 57.25 84 ALA A C 1
ATOM 621 O O . ALA A 1 84 ? 20.196 -5.715 -1.165 1.00 57.25 84 ALA A O 1
ATOM 622 N N . PRO A 1 85 ? 21.730 -4.478 -0.095 1.00 58.75 85 PRO A N 1
ATOM 623 C CA . PRO A 1 85 ? 21.682 -5.310 1.099 1.00 58.75 85 PRO A CA 1
ATOM 624 C C . PRO A 1 85 ? 20.283 -5.304 1.720 1.00 58.75 85 PRO A C 1
ATOM 626 O O . PRO A 1 85 ? 19.832 -4.281 2.249 1.00 58.75 85 PRO A O 1
ATOM 629 N N . LEU A 1 86 ? 19.645 -6.477 1.749 1.00 66.00 86 LEU A N 1
ATOM 630 C CA . LEU A 1 86 ? 18.396 -6.741 2.481 1.00 66.00 86 LEU A CA 1
ATOM 631 C C . LEU A 1 86 ? 18.473 -6.299 3.956 1.00 66.00 86 LEU A C 1
ATOM 633 O O . LEU A 1 86 ? 17.451 -6.028 4.591 1.00 66.00 86 LEU A O 1
ATOM 637 N N . ASP A 1 87 ? 19.685 -6.172 4.500 1.00 67.00 87 ASP A N 1
ATOM 638 C CA . ASP A 1 87 ? 19.958 -5.667 5.844 1.00 67.00 87 ASP A CA 1
ATOM 639 C C . ASP A 1 87 ? 19.398 -4.259 6.091 1.00 67.00 87 ASP A C 1
ATOM 641 O O . ASP A 1 87 ? 18.872 -3.987 7.173 1.00 67.00 87 ASP A O 1
ATOM 645 N N . ASN A 1 88 ? 19.479 -3.349 5.114 1.00 68.81 88 ASN A N 1
ATOM 646 C CA . ASN A 1 88 ? 18.944 -1.993 5.281 1.00 68.81 88 ASN A CA 1
ATOM 647 C C . ASN A 1 88 ? 17.412 -1.994 5.276 1.00 68.81 88 ASN A C 1
ATOM 649 O O . ASN A 1 88 ? 16.794 -1.300 6.084 1.00 68.81 88 ASN A O 1
ATOM 653 N N . THR A 1 89 ? 16.803 -2.831 4.438 1.00 72.56 89 THR A N 1
ATOM 654 C CA . THR A 1 89 ? 15.352 -3.036 4.404 1.00 72.56 89 THR A CA 1
ATOM 655 C C . THR A 1 89 ? 14.856 -3.608 5.728 1.00 72.56 89 THR A C 1
ATOM 657 O O . THR A 1 89 ? 13.926 -3.072 6.323 1.00 72.56 89 THR A O 1
ATOM 660 N N . THR A 1 90 ? 15.536 -4.627 6.257 1.00 73.31 90 THR A N 1
ATOM 661 C CA . THR A 1 90 ? 15.179 -5.269 7.532 1.00 73.31 90 THR A CA 1
ATOM 662 C C . THR A 1 90 ? 15.201 -4.274 8.695 1.00 73.31 90 THR A C 1
ATOM 664 O O . THR A 1 90 ? 14.289 -4.266 9.523 1.00 73.31 90 THR A O 1
ATOM 667 N N . LYS A 1 91 ? 16.194 -3.374 8.732 1.00 76.25 91 LYS A N 1
ATOM 668 C CA . LYS A 1 91 ? 16.261 -2.299 9.735 1.00 76.25 91 LYS A CA 1
ATOM 669 C C . LYS A 1 91 ? 15.079 -1.340 9.632 1.00 76.25 91 LYS A C 1
ATOM 671 O O . LYS A 1 91 ? 14.477 -1.025 10.655 1.00 76.25 91 LYS A O 1
ATOM 676 N N . LEU A 1 92 ? 14.726 -0.905 8.422 1.00 76.06 92 LEU A N 1
ATOM 677 C CA . LEU A 1 92 ? 13.591 -0.003 8.209 1.00 76.06 92 LEU A CA 1
ATOM 678 C C . LEU A 1 92 ? 12.278 -0.652 8.639 1.00 76.06 92 LEU A C 1
ATOM 680 O O . LEU A 1 92 ? 11.525 -0.039 9.387 1.00 76.06 92 LEU A O 1
ATOM 684 N N . VAL A 1 93 ? 12.054 -1.911 8.256 1.00 79.88 93 VAL A N 1
ATOM 685 C CA . VAL A 1 93 ? 10.872 -2.675 8.673 1.00 79.88 93 VAL A CA 1
ATOM 686 C C . VAL A 1 93 ? 10.805 -2.798 10.198 1.00 79.88 93 VAL A C 1
ATOM 688 O O . VAL A 1 93 ? 9.744 -2.600 10.781 1.00 79.88 93 VAL A O 1
ATOM 691 N N . SER A 1 94 ? 11.936 -3.055 10.864 1.00 77.62 94 SER A N 1
ATOM 692 C CA . SER A 1 94 ? 11.994 -3.157 12.330 1.00 77.62 94 SER A CA 1
ATOM 693 C C . SER A 1 94 ? 11.755 -1.832 13.067 1.00 77.62 94 SER A C 1
ATOM 695 O O . SER A 1 94 ? 11.379 -1.846 14.237 1.00 77.62 94 SER A O 1
ATOM 697 N N . ALA A 1 95 ? 11.967 -0.700 12.392 1.00 82.19 95 ALA A N 1
ATOM 698 C CA . ALA A 1 95 ? 11.782 0.641 12.937 1.00 82.19 95 ALA A CA 1
ATOM 699 C C . ALA A 1 95 ? 10.410 1.249 12.590 1.00 82.19 95 ALA A C 1
ATOM 701 O O . ALA A 1 95 ? 10.134 2.382 12.990 1.00 82.19 95 ALA A O 1
ATOM 702 N N . LEU A 1 96 ? 9.557 0.533 11.844 1.00 80.75 96 LEU A N 1
ATOM 703 C CA . LEU A 1 96 ? 8.248 1.044 11.445 1.00 80.75 96 LEU A CA 1
ATOM 704 C C . LEU A 1 96 ? 7.333 1.267 12.662 1.00 80.75 96 LEU A C 1
ATOM 706 O O . LEU A 1 96 ? 7.181 0.361 13.486 1.00 80.75 96 LEU A O 1
ATOM 710 N N . PRO A 1 97 ? 6.654 2.426 12.750 1.00 78.81 97 PRO A N 1
ATOM 711 C CA . PRO A 1 97 ? 5.639 2.667 13.769 1.00 78.81 97 PRO A CA 1
ATOM 712 C C . PRO A 1 97 ? 4.505 1.628 13.766 1.00 78.81 97 PRO A C 1
ATOM 714 O O . PRO A 1 97 ? 4.114 1.088 12.724 1.00 78.81 97 PRO A O 1
ATOM 717 N N . GLU A 1 98 ? 3.893 1.412 14.935 1.00 72.06 98 GLU A N 1
ATOM 718 C CA . GLU A 1 98 ? 2.798 0.448 15.144 1.00 72.06 98 GLU A CA 1
ATOM 719 C C . GLU A 1 98 ? 1.515 0.759 14.372 1.00 72.06 98 GLU A C 1
ATOM 721 O O . GLU A 1 98 ? 0.688 -0.130 14.200 1.00 72.06 98 GLU A O 1
ATOM 726 N N . GLU A 1 99 ? 1.390 1.934 13.759 1.00 76.00 99 GLU A N 1
ATOM 727 C CA . GLU A 1 99 ? 0.254 2.294 12.900 1.00 76.00 99 GLU A CA 1
ATOM 728 C C . GLU A 1 99 ? 0.647 2.466 11.423 1.00 76.00 99 GLU A C 1
ATOM 730 O O . GLU A 1 99 ? -0.222 2.547 10.578 1.00 76.00 99 GLU A O 1
ATOM 735 N N . SER A 1 100 ? 1.929 2.404 11.054 1.00 82.94 100 SER A N 1
ATOM 736 C CA . SER A 1 100 ? 2.361 2.543 9.653 1.00 82.94 100 SER A CA 1
ATOM 737 C C . SER A 1 100 ? 1.999 1.372 8.736 1.00 82.94 100 SER A C 1
ATOM 739 O O . SER A 1 100 ? 1.950 0.222 9.176 1.00 82.94 100 SER A O 1
ATOM 741 N N . ASN A 1 101 ? 1.824 1.645 7.446 1.00 85.44 101 ASN A N 1
ATOM 742 C CA . ASN A 1 101 ? 1.723 0.595 6.438 1.00 85.44 101 ASN A CA 1
ATOM 743 C C . ASN A 1 101 ? 3.120 0.168 5.973 1.00 85.44 101 ASN A C 1
ATOM 745 O O . ASN A 1 101 ? 4.074 0.948 5.962 1.00 85.44 101 ASN A O 1
ATOM 749 N N . LEU A 1 102 ? 3.210 -1.081 5.544 1.00 87.00 102 LEU A N 1
ATOM 750 C CA . LEU A 1 102 ? 4.277 -1.567 4.689 1.00 87.00 102 LEU A CA 1
ATOM 751 C C . LEU A 1 102 ? 3.597 -2.012 3.398 1.00 87.00 102 LEU A C 1
ATOM 753 O O . LEU A 1 102 ? 2.540 -2.635 3.453 1.00 87.00 102 LEU A O 1
ATOM 757 N N . ILE A 1 103 ? 4.149 -1.616 2.261 1.00 86.94 103 ILE A N 1
ATOM 758 C CA . ILE A 1 103 ? 3.723 -2.065 0.940 1.00 86.94 103 ILE A CA 1
ATOM 759 C C . ILE A 1 103 ? 4.929 -2.743 0.310 1.00 86.94 103 ILE A C 1
ATOM 761 O O . ILE A 1 103 ? 6.026 -2.190 0.331 1.00 86.94 103 ILE A O 1
ATOM 765 N N . VAL A 1 104 ? 4.729 -3.946 -0.216 1.00 84.88 104 VAL A N 1
ATOM 766 C CA . VAL A 1 104 ? 5.729 -4.659 -1.008 1.00 84.88 104 VAL A CA 1
ATOM 767 C C . VAL A 1 104 ? 5.170 -4.748 -2.417 1.00 84.88 104 VAL A C 1
ATOM 769 O O . VAL A 1 104 ? 4.096 -5.298 -2.622 1.00 84.88 104 VAL A O 1
ATOM 772 N N . ASP A 1 105 ? 5.871 -4.149 -3.365 1.00 82.44 105 ASP A N 1
ATOM 773 C CA . ASP A 1 105 ? 5.439 -4.009 -4.745 1.00 82.44 105 ASP A CA 1
ATOM 774 C C . ASP A 1 105 ? 6.406 -4.771 -5.656 1.00 82.44 105 ASP A C 1
ATOM 776 O O . ASP A 1 105 ? 7.505 -4.281 -5.944 1.00 82.44 105 ASP A O 1
ATOM 780 N N . PRO A 1 106 ? 6.057 -6.007 -6.050 1.00 72.75 106 PRO A N 1
ATOM 781 C CA . PRO A 1 106 ? 6.965 -6.841 -6.812 1.00 72.75 106 PRO A CA 1
ATOM 782 C C . PRO A 1 106 ? 7.181 -6.335 -8.240 1.00 72.75 106 PRO A C 1
ATOM 784 O O . PRO A 1 106 ? 8.296 -6.450 -8.722 1.00 72.75 106 PRO A O 1
ATOM 787 N N . VAL A 1 107 ? 6.156 -5.780 -8.898 1.00 62.81 107 VAL A N 1
ATOM 788 C CA . VAL A 1 107 ? 6.102 -5.448 -10.345 1.00 62.81 107 VAL A CA 1
ATOM 789 C C . VAL A 1 107 ? 7.020 -6.305 -11.215 1.00 62.81 107 VAL A C 1
ATOM 791 O O . VAL A 1 107 ? 7.921 -5.829 -11.894 1.00 62.81 107 VAL A O 1
ATOM 794 N N . ASP A 1 108 ? 6.803 -7.610 -11.143 1.00 55.12 108 ASP A N 1
ATOM 795 C CA . ASP A 1 108 ? 6.505 -8.430 -12.310 1.00 55.12 108 ASP A CA 1
ATOM 796 C C . ASP A 1 108 ? 5.557 -9.533 -11.844 1.00 55.12 108 ASP A C 1
ATOM 798 O O . ASP A 1 108 ? 5.543 -9.911 -10.668 1.00 55.12 108 ASP A O 1
ATOM 802 N N . THR A 1 109 ? 4.722 -9.984 -12.769 1.00 51.25 109 THR A N 1
ATOM 803 C CA . THR A 1 109 ? 3.753 -11.064 -12.615 1.00 51.25 109 THR A CA 1
ATOM 804 C C . THR A 1 109 ? 4.325 -12.230 -11.812 1.00 51.25 109 THR A C 1
ATOM 806 O O . THR A 1 109 ? 5.230 -12.934 -12.255 1.00 51.25 109 THR A O 1
ATOM 809 N N . LEU A 1 110 ? 3.754 -12.509 -10.638 1.00 45.50 110 LEU A N 1
ATOM 810 C CA . LEU A 1 110 ? 3.715 -13.896 -10.184 1.00 45.50 110 LEU A CA 1
ATOM 811 C C . LEU A 1 110 ? 2.768 -14.604 -11.161 1.00 45.50 110 LEU A C 1
ATOM 813 O O . LEU A 1 110 ? 1.552 -14.515 -11.027 1.00 45.50 110 LEU A O 1
ATOM 817 N N . ASP A 1 111 ? 3.347 -15.170 -12.223 1.00 44.44 111 ASP A N 1
ATOM 818 C CA . ASP A 1 111 ? 2.658 -15.871 -13.308 1.00 44.44 111 ASP A CA 1
ATOM 819 C C . ASP A 1 111 ? 1.948 -17.133 -12.783 1.00 44.44 111 ASP A C 1
ATOM 821 O O . ASP A 1 111 ? 2.410 -18.260 -12.948 1.00 44.44 111 ASP A O 1
ATOM 825 N N . GLU A 1 112 ? 0.783 -16.950 -12.168 1.00 46.75 112 GLU A N 1
ATOM 826 C CA . GLU A 1 112 ? -0.242 -17.984 -12.031 1.00 46.75 112 GLU A CA 1
ATOM 827 C C . GLU A 1 112 ? -1.367 -17.703 -13.040 1.00 46.75 112 GLU A C 1
ATOM 829 O O . GLU A 1 112 ? -2.503 -17.429 -12.674 1.00 46.75 112 GLU A O 1
ATOM 834 N N . GLY A 1 113 ? -1.030 -17.745 -14.336 1.00 46.22 113 GLY A N 1
ATOM 835 C CA . GLY A 1 113 ? -1.976 -17.730 -15.460 1.00 46.22 113 GLY A CA 1
ATOM 836 C C . GLY A 1 113 ? -2.781 -16.436 -15.640 1.00 46.22 113 GLY A C 1
ATOM 837 O O . GLY A 1 113 ? -3.749 -16.201 -14.937 1.00 46.22 113 GLY A O 1
ATOM 838 N N . ASP A 1 114 ? -2.440 -15.621 -16.644 1.00 48.91 114 ASP A N 1
ATOM 839 C CA . ASP A 1 114 ? -3.217 -14.463 -17.156 1.00 48.91 114 ASP A CA 1
ATOM 840 C C . ASP A 1 114 ? -3.674 -13.387 -16.127 1.00 48.91 114 ASP A C 1
ATOM 842 O O . ASP A 1 114 ? -4.337 -12.413 -16.488 1.00 48.91 114 ASP A O 1
ATOM 846 N N . ARG A 1 115 ? -3.305 -13.513 -14.844 1.00 47.69 115 ARG A N 1
ATOM 847 C CA . ARG A 1 115 ? -3.590 -12.580 -13.741 1.00 47.69 115 ARG A CA 1
ATOM 848 C C . ARG A 1 115 ? -2.280 -12.044 -13.161 1.00 47.69 115 ARG A C 1
ATOM 850 O O . ARG A 1 115 ? -1.341 -12.807 -12.966 1.00 47.69 115 ARG A O 1
ATOM 857 N N . ILE A 1 116 ? -2.227 -10.747 -12.840 1.00 51.06 116 ILE A N 1
ATOM 858 C CA . ILE A 1 116 ? -1.110 -10.164 -12.078 1.00 51.06 116 ILE A CA 1
ATOM 859 C C . ILE A 1 116 ? -1.434 -10.241 -10.587 1.00 51.06 116 ILE A C 1
ATOM 861 O O . ILE A 1 116 ? -2.469 -9.767 -10.121 1.00 51.06 116 ILE A O 1
ATOM 865 N N . GLU A 1 117 ? -0.530 -10.802 -9.795 1.00 51.59 117 GLU A N 1
ATOM 866 C CA . GLU A 1 117 ? -0.641 -10.761 -8.338 1.00 51.59 117 GLU A CA 1
ATOM 867 C C . GLU A 1 117 ? 0.236 -9.633 -7.768 1.00 51.59 117 GLU A C 1
ATOM 869 O O . GLU A 1 117 ? 1.455 -9.774 -7.674 1.00 51.59 117 GLU A O 1
ATOM 874 N N . ASN A 1 118 ? -0.364 -8.514 -7.346 1.00 46.03 118 ASN A N 1
ATOM 875 C CA . ASN A 1 118 ? 0.334 -7.508 -6.542 1.00 46.03 118 ASN A CA 1
ATOM 876 C C . ASN A 1 118 ? 0.235 -7.897 -5.066 1.00 46.03 118 ASN A C 1
ATOM 878 O O . ASN A 1 118 ? -0.744 -7.640 -4.368 1.00 46.03 118 ASN A O 1
ATOM 882 N N . ARG A 1 119 ? 1.277 -8.527 -4.533 1.00 49.62 119 ARG A N 1
ATOM 883 C CA . ARG A 1 119 ? 1.287 -8.914 -3.119 1.00 49.62 119 ARG A CA 1
ATOM 884 C C . ARG A 1 119 ? 1.512 -7.721 -2.203 1.00 49.62 119 ARG A C 1
ATOM 886 O O . ARG A 1 119 ? 2.602 -7.527 -1.679 1.00 49.62 119 ARG A O 1
ATOM 893 N N . LEU A 1 120 ? 0.447 -6.979 -1.924 1.00 46.34 120 LEU A N 1
ATOM 894 C CA . LEU A 1 120 ? 0.418 -6.089 -0.781 1.00 46.34 120 LEU A CA 1
ATOM 895 C C . LEU A 1 120 ? 0.635 -6.946 0.485 1.00 46.34 120 LEU A C 1
ATOM 897 O O . LEU A 1 120 ? -0.102 -7.857 0.849 1.00 46.34 120 LEU A O 1
ATOM 901 N N . ALA A 1 121 ? 1.750 -6.714 1.153 1.00 44.66 121 ALA A N 1
ATOM 902 C CA . ALA A 1 121 ? 1.981 -7.270 2.465 1.00 44.66 121 ALA A CA 1
ATOM 903 C C . ALA A 1 121 ? 2.001 -6.082 3.403 1.00 44.66 121 ALA A C 1
ATOM 905 O O . ALA A 1 121 ? 2.943 -5.302 3.343 1.00 44.66 121 ALA A O 1
ATOM 906 N N . VAL A 1 122 ? 1.003 -5.987 4.286 1.00 48.47 122 VAL A N 1
ATOM 907 C CA . VAL A 1 122 ? 0.993 -5.049 5.416 1.00 48.47 122 VAL A CA 1
ATOM 908 C C . VAL A 1 122 ? 1.480 -5.778 6.680 1.00 48.47 122 VAL A C 1
ATOM 910 O O . VAL A 1 122 ? 0.729 -5.880 7.650 1.00 48.47 122 VAL A O 1
ATOM 913 N N . PRO A 1 123 ? 2.693 -6.376 6.743 1.00 41.00 123 PRO A N 1
ATOM 914 C CA . PRO A 1 123 ? 3.078 -7.079 7.947 1.00 41.00 123 PRO A CA 1
ATOM 915 C C . PRO A 1 123 ? 3.342 -6.042 9.038 1.00 41.00 123 PRO A C 1
ATOM 917 O O . PRO A 1 123 ? 4.279 -5.245 8.983 1.00 41.00 123 PRO A O 1
ATOM 920 N N . LYS A 1 124 ? 2.512 -6.079 10.077 1.00 44.91 124 LYS A N 1
ATOM 921 C CA . LYS A 1 124 ? 2.809 -5.431 11.352 1.00 44.91 124 LYS A CA 1
ATOM 922 C C . LYS A 1 124 ? 3.564 -6.445 12.193 1.00 44.91 124 LYS A C 1
ATOM 924 O O . LYS A 1 124 ? 2.969 -7.285 12.865 1.00 44.91 124 LYS A O 1
ATOM 929 N N . PHE A 1 125 ? 4.890 -6.396 12.115 1.00 39.78 125 PHE A N 1
ATOM 930 C CA . PHE A 1 125 ? 5.746 -7.184 12.991 1.00 39.78 125 PHE A CA 1
ATOM 931 C C . PHE A 1 125 ? 5.520 -6.755 14.446 1.00 39.78 125 PHE A C 1
ATOM 933 O O . PHE A 1 125 ? 5.865 -5.648 14.845 1.00 39.78 125 PHE A O 1
ATOM 940 N N . ARG A 1 126 ? 4.971 -7.660 15.260 1.00 46.72 126 ARG A N 1
ATOM 941 C CA . ARG A 1 126 ? 5.036 -7.587 16.723 1.00 46.72 126 ARG A CA 1
ATOM 942 C C . ARG A 1 126 ? 5.970 -8.674 17.216 1.00 46.72 126 ARG A C 1
ATOM 944 O O . ARG A 1 126 ? 5.556 -9.826 17.228 1.00 46.72 126 ARG A O 1
ATOM 951 N N . GLY A 1 127 ? 7.193 -8.329 17.624 1.00 43.25 127 GLY A N 1
ATOM 952 C CA . GLY A 1 127 ? 8.024 -9.136 18.537 1.00 43.25 127 GLY A CA 1
ATOM 953 C C . GLY A 1 127 ? 8.050 -10.663 18.325 1.00 43.25 127 GLY A C 1
ATOM 954 O O . GLY A 1 127 ? 8.115 -11.394 19.307 1.00 43.25 127 GLY A O 1
ATOM 955 N N . GLY A 1 128 ? 7.952 -11.152 17.081 1.00 43.81 128 GLY A N 1
ATOM 956 C CA . GLY A 1 128 ? 7.932 -12.584 16.755 1.00 43.81 128 GLY A CA 1
ATOM 957 C C . GLY A 1 128 ? 6.583 -13.323 16.864 1.00 43.81 128 GLY A C 1
ATOM 958 O O . GLY A 1 128 ? 6.595 -14.552 16.881 1.00 43.81 128 GLY A O 1
ATOM 959 N N . ARG A 1 129 ? 5.420 -12.651 16.936 1.00 45.16 129 ARG A N 1
ATOM 960 C CA . ARG A 1 129 ? 4.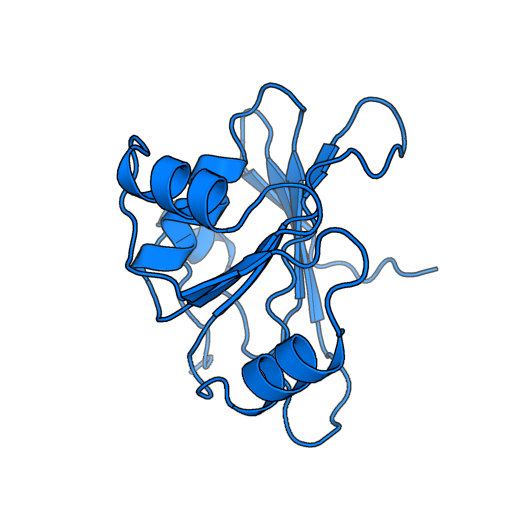109 -13.335 16.928 1.00 45.16 129 ARG A CA 1
ATOM 961 C C . ARG A 1 129 ? 3.620 -13.603 15.500 1.00 45.16 129 ARG A C 1
ATOM 963 O O . ARG A 1 129 ? 3.662 -12.717 14.653 1.00 45.16 129 ARG A O 1
ATOM 970 N N . ALA A 1 130 ? 3.156 -14.832 15.269 1.00 48.34 130 ALA A N 1
ATOM 971 C CA . ALA A 1 130 ? 2.678 -15.311 13.976 1.00 48.34 130 ALA A CA 1
ATOM 972 C C . ALA A 1 130 ? 1.515 -14.472 13.422 1.00 48.34 130 ALA A C 1
ATOM 974 O O . ALA A 1 130 ? 0.632 -14.038 14.164 1.00 48.34 130 ALA A O 1
ATOM 975 N N . MET A 1 131 ? 1.552 -14.295 12.104 1.00 55.81 131 MET A N 1
ATOM 976 C CA . MET A 1 131 ? 0.560 -13.615 11.273 1.00 55.81 131 MET A CA 1
ATOM 977 C C . MET A 1 131 ? -0.785 -14.331 11.442 1.00 55.81 131 MET A C 1
ATOM 979 O O . MET A 1 131 ? -0.838 -15.554 11.294 1.00 55.81 131 MET A O 1
ATOM 983 N N . SER A 1 132 ? -1.841 -13.617 11.834 1.00 55.78 132 SER A N 1
ATOM 984 C CA . SER A 1 132 ? -3.114 -14.265 12.174 1.00 55.78 132 SER A CA 1
ATOM 985 C C . SER A 1 132 ? -4.040 -14.423 10.972 1.00 55.78 132 SER A C 1
ATOM 987 O O . SER A 1 132 ? -4.713 -15.448 10.881 1.00 55.78 132 SER A O 1
ATOM 989 N N . ASP A 1 133 ? -4.030 -13.461 10.042 1.00 65.00 133 ASP A N 1
ATOM 990 C CA . ASP A 1 133 ? -5.034 -13.357 8.982 1.00 65.00 133 ASP A CA 1
ATOM 991 C C . ASP A 1 133 ? -4.416 -12.920 7.642 1.00 65.00 133 ASP A C 1
ATOM 993 O O . ASP A 1 133 ? -3.628 -11.971 7.573 1.00 65.00 133 ASP A O 1
ATOM 997 N N . VAL A 1 134 ? -4.788 -13.624 6.571 1.00 68.25 134 VAL A N 1
ATOM 998 C CA . VAL A 1 134 ? -4.489 -13.262 5.179 1.00 68.25 134 VAL A CA 1
ATOM 999 C C . VAL A 1 134 ? -5.805 -12.857 4.531 1.00 68.25 134 VAL A C 1
ATOM 1001 O O . VAL A 1 134 ? -6.791 -13.583 4.628 1.00 68.25 134 VAL A O 1
ATOM 1004 N N . ILE A 1 135 ? -5.824 -11.685 3.907 1.00 77.56 135 ILE A N 1
ATOM 1005 C CA . ILE A 1 135 ? -6.972 -11.147 3.182 1.00 77.56 135 ILE A CA 1
ATOM 1006 C C . ILE A 1 135 ? -6.545 -11.008 1.727 1.00 77.56 135 ILE A C 1
ATOM 1008 O O . ILE A 1 135 ? -5.549 -10.353 1.437 1.00 77.56 135 ILE A O 1
ATOM 1012 N N . LYS A 1 136 ? -7.276 -11.611 0.802 1.00 78.62 136 LYS A N 1
ATOM 1013 C CA . LYS A 1 136 ? -7.064 -11.421 -0.628 1.00 78.62 136 LYS A CA 1
ATOM 1014 C C . LYS A 1 136 ? -8.087 -10.410 -1.137 1.00 78.62 136 LYS A C 1
ATOM 1016 O O . LYS A 1 136 ? -9.287 -10.582 -0.939 1.00 78.62 136 LYS A O 1
ATOM 1021 N N . LEU A 1 137 ? -7.608 -9.340 -1.754 1.00 78.94 137 LEU A N 1
ATOM 1022 C CA . LEU A 1 137 ? -8.416 -8.357 -2.464 1.00 78.94 137 LEU A CA 1
ATOM 1023 C C . LEU A 1 137 ? -8.274 -8.631 -3.954 1.00 78.94 137 LEU A C 1
ATOM 1025 O O . LEU A 1 137 ? -7.174 -8.519 -4.488 1.00 78.94 137 LEU A O 1
ATOM 1029 N N . GLU A 1 138 ? -9.362 -8.988 -4.624 1.00 79.38 138 GLU A N 1
ATOM 1030 C CA . GLU A 1 138 ? -9.373 -9.148 -6.073 1.00 79.38 138 GLU A CA 1
ATOM 1031 C C . GLU A 1 138 ? -9.979 -7.906 -6.729 1.00 79.38 138 GLU A C 1
ATOM 1033 O O . GLU A 1 138 ? -11.125 -7.538 -6.467 1.00 79.38 138 GLU A O 1
ATOM 1038 N N . LEU A 1 139 ? -9.188 -7.240 -7.568 1.00 74.06 139 LEU A N 1
ATOM 1039 C CA . LEU A 1 139 ? -9.628 -6.105 -8.368 1.00 74.06 139 LEU A CA 1
ATOM 1040 C C . LEU A 1 139 ? -10.114 -6.603 -9.733 1.00 74.06 139 LEU A C 1
ATOM 1042 O O . LEU A 1 139 ? -9.325 -7.079 -10.553 1.00 74.06 139 LEU A O 1
ATOM 1046 N N . SER A 1 140 ? -11.419 -6.470 -9.958 1.00 70.50 140 SER A N 1
ATOM 1047 C CA . SER A 1 140 ? -12.100 -6.656 -11.244 1.00 70.50 140 SER A CA 1
ATOM 1048 C C . SER A 1 140 ? -12.962 -5.412 -11.542 1.00 70.50 140 SER A C 1
ATOM 1050 O O . SER A 1 140 ? -12.654 -4.335 -11.030 1.00 70.50 140 SER A O 1
ATOM 1052 N N . ASP A 1 141 ? -14.051 -5.527 -12.312 1.00 64.50 141 ASP A N 1
ATOM 1053 C CA . ASP A 1 141 ? -15.063 -4.456 -12.408 1.00 64.50 141 ASP A CA 1
ATOM 1054 C C . ASP A 1 141 ? -15.678 -4.113 -11.030 1.00 64.50 141 ASP A C 1
ATOM 1056 O O . ASP A 1 141 ? -16.164 -3.003 -10.808 1.00 64.50 141 ASP A O 1
ATOM 1060 N N . GLU A 1 142 ? -15.617 -5.054 -10.079 1.00 64.56 142 GLU A N 1
ATOM 1061 C CA . GLU A 1 142 ? -15.911 -4.848 -8.661 1.00 64.56 142 GLU A CA 1
ATOM 1062 C C . GLU A 1 142 ? -14.747 -5.354 -7.782 1.00 64.56 142 GLU A C 1
ATOM 1064 O O . GLU A 1 142 ? -14.003 -6.263 -8.157 1.00 64.56 142 GLU A O 1
ATOM 1069 N N . VAL A 1 143 ? -14.577 -4.764 -6.591 1.00 70.31 143 VAL A N 1
ATOM 1070 C CA . VAL A 1 143 ? -13.623 -5.253 -5.581 1.00 70.31 143 VAL A CA 1
ATOM 1071 C C . VAL A 1 143 ? -14.216 -6.447 -4.832 1.00 70.31 143 VAL A C 1
ATOM 1073 O O . VAL A 1 143 ? -15.172 -6.274 -4.070 1.00 70.31 143 VAL A O 1
ATOM 1076 N N . GLU A 1 144 ? -13.633 -7.632 -4.979 1.00 78.75 144 GLU A N 1
ATOM 1077 C CA . GLU A 1 144 ? -13.988 -8.828 -4.205 1.00 78.75 144 GLU A CA 1
ATOM 1078 C C . GLU A 1 144 ? -12.996 -9.051 -3.056 1.00 78.75 144 GLU A C 1
ATOM 1080 O O . GLU A 1 144 ? -11.805 -8.761 -3.172 1.00 78.75 144 GLU A O 1
ATOM 1085 N N . ILE A 1 145 ? -13.494 -9.526 -1.911 1.00 79.06 145 ILE A N 1
ATOM 1086 C CA . ILE A 1 145 ? -12.686 -9.763 -0.710 1.00 79.06 145 ILE A CA 1
ATOM 1087 C C . ILE A 1 145 ? -12.839 -11.2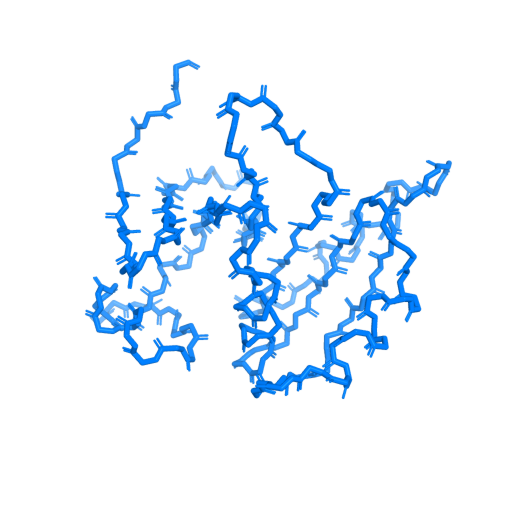22 -0.310 1.00 79.06 145 ILE A C 1
ATOM 1089 O O . ILE A 1 145 ? -13.934 -11.648 0.055 1.00 79.06 145 ILE A O 1
ATOM 1093 N N . ASP A 1 146 ? -11.730 -11.950 -0.319 1.00 78.25 146 ASP A N 1
ATOM 1094 C CA . ASP A 1 146 ? -11.647 -13.312 0.185 1.00 78.25 146 ASP A CA 1
ATOM 1095 C C . ASP A 1 146 ? -10.813 -13.332 1.475 1.00 78.25 146 ASP A C 1
ATOM 1097 O O . ASP A 1 146 ? -9.650 -12.928 1.506 1.00 78.25 146 ASP A O 1
ATOM 1101 N N . THR A 1 147 ? -11.430 -13.760 2.575 1.00 67.69 147 THR A N 1
ATOM 1102 C CA . THR A 1 147 ? -10.779 -13.894 3.889 1.00 67.69 147 THR A CA 1
ATOM 1103 C C . THR A 1 147 ? -10.563 -15.355 4.282 1.00 67.69 147 THR A C 1
ATOM 1105 O O . THR A 1 147 ? -10.338 -15.652 5.457 1.00 67.69 147 THR A O 1
ATOM 1108 N N . SER A 1 148 ? -10.723 -16.293 3.348 1.00 59.97 148 SER A N 1
ATOM 1109 C CA . SER A 1 148 ? -10.513 -17.711 3.604 1.00 59.97 148 SER A CA 1
ATOM 1110 C C . SER A 1 148 ? -9.016 -18.049 3.563 1.00 59.97 148 SER A C 1
ATOM 1112 O O . SER A 1 148 ? -8.255 -17.588 2.717 1.00 59.97 148 SER A O 1
ATOM 1114 N N . ARG A 1 149 ? -8.551 -18.807 4.565 1.00 49.19 149 ARG A N 1
ATOM 1115 C CA . ARG A 1 149 ? -7.166 -19.297 4.631 1.00 49.19 149 ARG A CA 1
ATOM 1116 C C . ARG A 1 149 ? -7.000 -20.432 3.623 1.00 49.19 149 ARG A C 1
ATOM 1118 O O . ARG A 1 149 ? -7.208 -21.581 3.999 1.00 49.19 149 ARG A O 1
ATOM 1125 N N . ASP A 1 150 ? -6.564 -20.119 2.411 1.00 44.31 150 ASP A N 1
ATOM 1126 C CA . ASP A 1 150 ? -5.946 -21.092 1.508 1.00 44.31 150 ASP A CA 1
ATOM 1127 C C . ASP A 1 150 ? -4.448 -20.786 1.402 1.00 44.31 150 ASP A C 1
ATOM 1129 O O . ASP A 1 150 ? -3.992 -19.949 0.628 1.00 44.31 150 ASP A O 1
ATOM 1133 N N . ILE A 1 151 ? -3.672 -21.441 2.263 1.00 39.91 151 ILE A N 1
ATOM 1134 C CA . ILE A 1 151 ? -2.233 -21.626 2.067 1.00 39.91 151 ILE A CA 1
ATOM 1135 C C . ILE A 1 151 ? -2.025 -23.132 2.210 1.00 39.91 151 ILE A C 1
ATOM 1137 O O . ILE A 1 151 ? -2.041 -23.650 3.331 1.00 39.91 151 ILE A O 1
ATOM 1141 N N . ALA A 1 152 ? -1.975 -23.823 1.071 1.00 33.25 152 ALA A N 1
ATOM 1142 C CA . ALA A 1 152 ? -1.594 -25.229 0.970 1.00 33.25 152 ALA A CA 1
ATOM 1143 C C . ALA A 1 152 ? -0.070 -25.384 1.072 1.00 33.25 152 ALA A C 1
ATOM 1145 O O . ALA A 1 152 ? 0.649 -24.476 0.594 1.00 33.25 152 ALA A O 1
#

Foldseek 3Di:
DQPAQAQQDVVQCVVVVRHHHQQEWEKEKEAPPQPCVLSVQQSQQRFAEEEEEADDAQVVSQVCSVPRPHRGHRYNYHYPYDPPDCVVVVVVLVPDDSNYFYAYAHPDAPPPDRIRIGGGTRGRDDPPDDRDWYWYWYDDVDTDIDGDDPDD

Sequence (152 aa):
MSDRLPTGIDVLDRKLNGGIPPGSIVALCAQPASQAELFLYELTATRGTLYLSLNRTGEFVSNSIDNAETSTGDPTVRDVTGEAPLDNTTKLVSALPEESNLIVDPVDTLDEGDRIENRLAVPKFRGGRAMSDVIKLELSDEVEIDTSRDIA